Protein AF-A0A7C4WBI3-F1 (afdb_monomer)

Foldseek 3Di:
DDPVVVVVLVVLLVVLVVLLVVLQVVLVVCVVVVVNVVSVVSNVVSVVSVVVNVVD

Nearest PDB structures (foldseek):
  2hr5-assembly1_A  TM=9.843E-01  e=1.008E-01  Pyrococcus furiosus
  4di0-assembly1_B  TM=9.641E-01  e=1.078E-01  Burkholderia pseudomallei 1710b
  1j30-assembly1_B  TM=9.754E-01  e=2.401E-01  Sulfurisphaera tokodaii str. 7
  7o91-assembly1_A  TM=9.531E-01  e=2.401E-01  Sulfurisphaera tokodaii str. 7
  5t8l-assembly1_A  TM=9.603E-01  e=3.965E+00  Saccharomyces cerevisiae S288C

Sequence (56 aa):
MSKKVIELLNQARARELTAISQYMTHHYELEDQDFGKLAAKLKETAIAEMKHAEKL

Structure (mmCIF, N/CA/C/O backbone):
data_AF-A0A7C4WBI3-F1
#
_entry.id   AF-A0A7C4WBI3-F1
#
loop_
_atom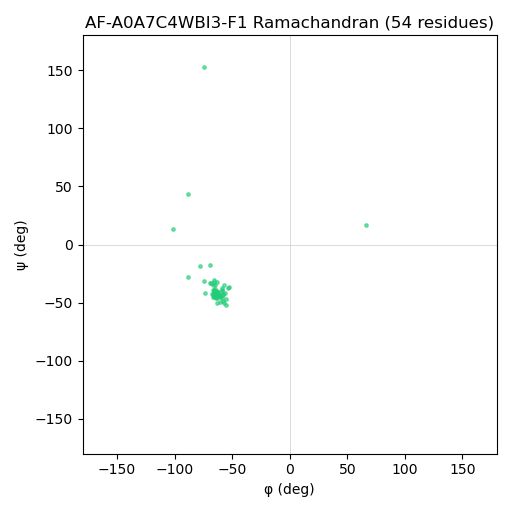_site.group_PDB
_atom_site.id
_atom_site.type_symbol
_atom_site.label_atom_id
_atom_site.label_alt_id
_atom_site.label_comp_id
_atom_site.label_asym_id
_atom_site.label_entity_id
_atom_site.label_seq_id
_atom_site.pdbx_PDB_ins_code
_atom_site.Cartn_x
_atom_site.Cartn_y
_atom_site.Cart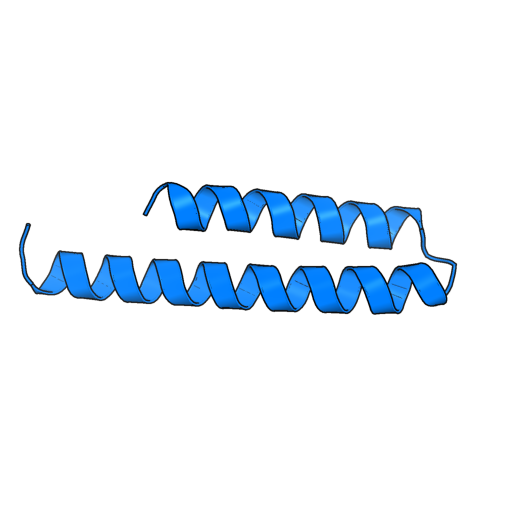n_z
_atom_site.occupancy
_atom_site.B_iso_or_equiv
_atom_site.auth_seq_id
_atom_site.auth_comp_id
_atom_site.auth_asym_id
_atom_site.auth_atom_id
_atom_site.pdbx_PDB_model_num
ATOM 1 N N . MET A 1 1 ? -20.713 2.350 16.982 1.00 74.06 1 MET A N 1
ATOM 2 C CA . MET A 1 1 ? -19.823 1.175 16.830 1.00 74.06 1 MET A CA 1
ATOM 3 C C . MET A 1 1 ? -19.189 0.827 18.167 1.00 74.06 1 MET A C 1
ATOM 5 O O . MET A 1 1 ? -18.996 1.727 18.975 1.00 74.06 1 MET A O 1
ATOM 9 N N . SER A 1 2 ? -18.873 -0.448 18.420 1.00 95.50 2 SER A N 1
ATOM 10 C CA . SER A 1 2 ? -18.156 -0.836 19.643 1.00 95.50 2 SER A CA 1
ATOM 11 C C . SER A 1 2 ? -16.677 -0.435 19.560 1.00 95.50 2 SER A C 1
ATOM 13 O O . SER A 1 2 ? -16.107 -0.383 18.468 1.00 95.50 2 SER A O 1
ATOM 15 N N . LYS A 1 3 ? -16.031 -0.190 20.711 1.00 97.44 3 LYS A N 1
ATOM 16 C CA . LYS A 1 3 ? -14.589 0.127 20.770 1.00 97.44 3 LYS A CA 1
ATOM 17 C C . LYS A 1 3 ? -13.738 -0.934 20.065 1.00 97.44 3 LYS A C 1
ATOM 19 O O . LYS A 1 3 ? -12.786 -0.587 19.379 1.00 97.44 3 LYS A O 1
ATOM 24 N N . LYS A 1 4 ? -14.125 -2.210 20.181 1.00 97.62 4 LYS A N 1
ATOM 25 C CA . LYS A 1 4 ? -13.413 -3.314 19.532 1.00 97.62 4 LYS A CA 1
ATOM 26 C C . LYS A 1 4 ? -13.496 -3.253 18.008 1.00 97.62 4 LYS A C 1
ATOM 28 O O . LYS A 1 4 ? -12.505 -3.518 17.341 1.00 97.62 4 LYS A O 1
ATOM 33 N N . VAL A 1 5 ? -14.654 -2.881 17.461 1.00 98.19 5 VAL A N 1
ATOM 34 C CA . VAL A 1 5 ? -14.820 -2.723 16.009 1.00 98.19 5 VAL A CA 1
ATOM 35 C C . VAL A 1 5 ? -13.965 -1.563 15.499 1.00 98.19 5 VAL A C 1
ATOM 37 O O . VAL A 1 5 ? -13.260 -1.732 14.513 1.00 98.19 5 VAL A O 1
ATOM 40 N N . ILE A 1 6 ? -13.956 -0.426 16.201 1.00 98.00 6 ILE A N 1
ATOM 41 C CA . ILE A 1 6 ? -13.124 0.734 15.832 1.00 98.00 6 ILE A CA 1
ATOM 42 C C . ILE A 1 6 ? -11.633 0.366 15.842 1.00 98.00 6 ILE A C 1
ATOM 44 O O . ILE A 1 6 ? -10.903 0.708 14.917 1.00 98.00 6 ILE A O 1
ATOM 48 N N . GLU A 1 7 ? -11.180 -0.364 16.863 1.00 98.44 7 GLU A N 1
ATOM 49 C CA . GLU A 1 7 ? -9.797 -0.839 16.951 1.00 98.44 7 GLU A CA 1
ATOM 50 C C . GLU A 1 7 ? -9.421 -1.728 15.754 1.00 98.44 7 GLU A C 1
ATOM 52 O O . GLU A 1 7 ? -8.374 -1.529 15.143 1.00 98.44 7 GLU A O 1
ATOM 57 N N . LEU A 1 8 ? -10.290 -2.675 15.387 1.00 98.31 8 LEU A N 1
ATOM 58 C CA . LEU A 1 8 ? -10.058 -3.572 14.254 1.00 98.31 8 LEU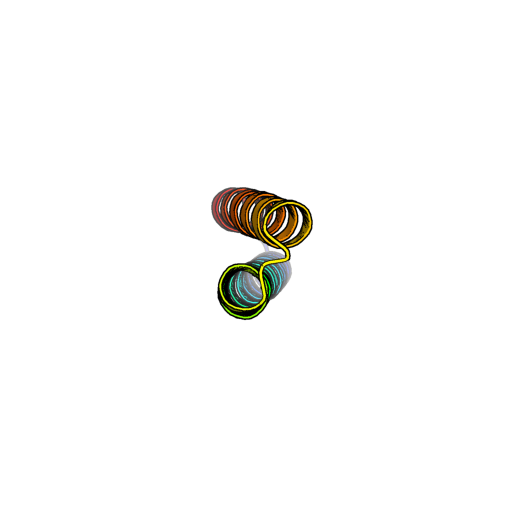 A CA 1
ATOM 59 C C . LEU A 1 8 ? -10.036 -2.827 12.913 1.00 98.31 8 LEU A C 1
ATOM 61 O O . LEU A 1 8 ? -9.180 -3.121 12.082 1.00 98.31 8 LEU A O 1
ATOM 65 N N . LEU A 1 9 ? -10.925 -1.849 12.714 1.00 98.31 9 LEU A N 1
ATOM 66 C CA . LEU A 1 9 ? -10.939 -1.023 11.501 1.00 98.31 9 LEU A CA 1
ATOM 67 C C . LEU A 1 9 ? -9.662 -0.186 11.379 1.00 98.31 9 LEU A C 1
ATOM 69 O O . LEU A 1 9 ? -9.044 -0.166 10.318 1.00 98.31 9 LEU A O 1
ATOM 73 N N . ASN A 1 10 ? -9.198 0.416 12.477 1.00 98.25 10 ASN A N 1
ATOM 74 C CA . ASN A 1 10 ? -7.934 1.154 12.487 1.00 98.25 10 ASN A CA 1
ATOM 75 C C . ASN A 1 10 ? -6.729 0.247 12.196 1.00 98.25 10 ASN A C 1
ATOM 77 O O . ASN A 1 10 ? -5.827 0.641 11.457 1.00 98.25 10 ASN A O 1
ATOM 81 N N . GLN A 1 11 ? -6.714 -0.977 12.738 1.00 98.50 11 GLN A N 1
ATOM 82 C CA . GLN A 1 11 ? -5.671 -1.962 12.436 1.00 98.50 11 GLN A CA 1
ATOM 83 C C . GLN A 1 11 ? -5.695 -2.388 10.965 1.00 98.50 11 GLN A C 1
ATOM 85 O O . GLN A 1 11 ? -4.635 -2.475 10.348 1.00 98.50 11 GLN A O 1
ATOM 90 N N . ALA A 1 12 ? -6.879 -2.634 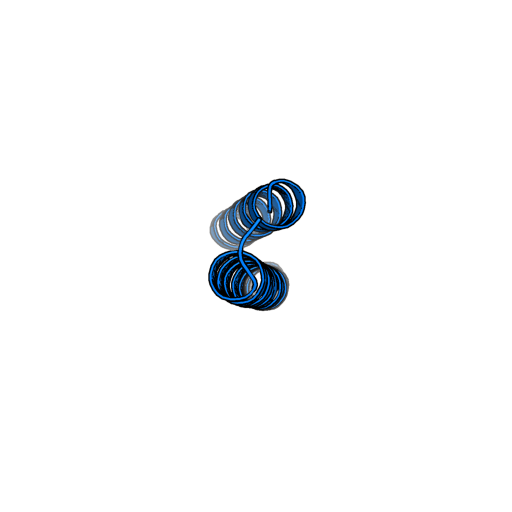10.397 1.00 98.56 12 ALA A N 1
ATOM 91 C CA . ALA A 1 12 ? -7.025 -2.946 8.979 1.00 98.56 12 ALA A CA 1
ATOM 92 C C . ALA A 1 12 ? -6.510 -1.784 8.118 1.00 98.56 12 ALA A C 1
ATOM 94 O O . ALA A 1 12 ? -5.630 -1.987 7.289 1.00 98.56 12 ALA A O 1
ATOM 95 N N . ARG A 1 13 ? -6.935 -0.550 8.411 1.00 98.50 13 ARG A N 1
ATOM 96 C CA . ARG A 1 13 ? -6.504 0.646 7.680 1.00 98.50 13 ARG A CA 1
ATOM 97 C C . ARG A 1 13 ? -4.989 0.854 7.731 1.00 98.50 13 ARG A C 1
ATOM 99 O O . ARG A 1 13 ? -4.386 1.214 6.727 1.00 98.50 13 ARG A O 1
ATOM 106 N N . ALA A 1 14 ? -4.353 0.592 8.873 1.00 98.56 14 ALA A N 1
ATOM 107 C CA . ALA A 1 14 ? -2.895 0.653 8.995 1.00 98.56 14 ALA A CA 1
ATOM 108 C C . ALA A 1 14 ? -2.177 -0.403 8.131 1.00 98.56 14 ALA A C 1
ATOM 110 O O . ALA A 1 14 ? -1.109 -0.123 7.579 1.00 98.56 14 ALA A O 1
ATOM 111 N N . ARG A 1 15 ? -2.762 -1.600 7.977 1.00 98.62 15 ARG A N 1
ATOM 112 C CA . ARG A 1 15 ? -2.233 -2.632 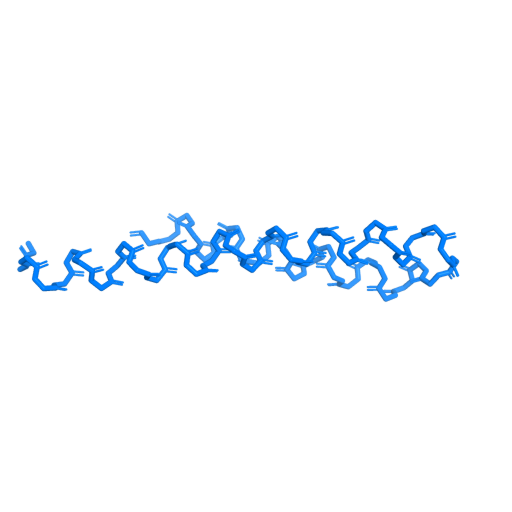7.071 1.00 98.62 15 ARG A CA 1
ATOM 113 C C . ARG A 1 15 ? -2.347 -2.204 5.614 1.00 98.62 15 ARG A C 1
ATOM 115 O O . ARG A 1 15 ? -1.355 -2.333 4.906 1.00 98.62 15 ARG A O 1
ATOM 122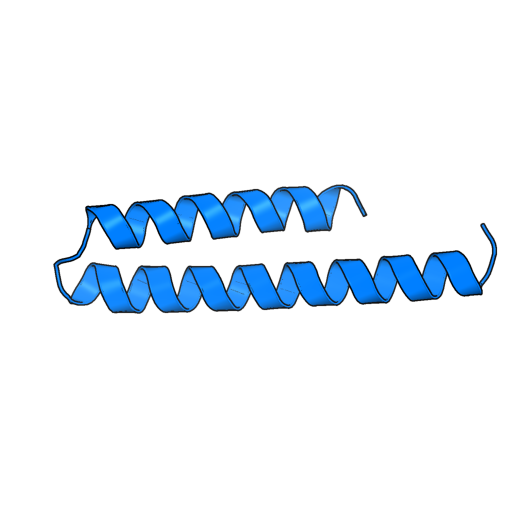 N N . GLU A 1 16 ? -3.473 -1.614 5.211 1.00 98.50 16 GLU A N 1
ATOM 123 C CA . GLU A 1 16 ? -3.625 -1.086 3.848 1.00 98.50 16 GLU A CA 1
ATOM 124 C C . GLU A 1 16 ? -2.583 0.000 3.553 1.00 98.50 16 GLU A C 1
ATOM 126 O O . GLU A 1 16 ? -1.891 -0.057 2.542 1.00 98.50 16 GLU A O 1
ATOM 131 N N . LEU A 1 17 ? -2.365 0.942 4.481 1.00 98.62 17 LEU A N 1
ATOM 132 C CA . LEU A 1 17 ? -1.315 1.964 4.347 1.00 98.62 17 LEU A CA 1
ATOM 133 C C . LEU A 1 17 ? 0.093 1.364 4.208 1.00 98.62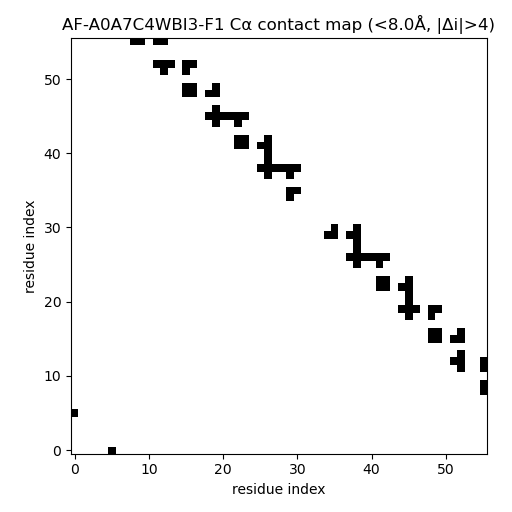 17 LEU A C 1
ATOM 135 O O . LEU A 1 17 ? 0.908 1.866 3.433 1.00 98.62 17 LEU A O 1
ATOM 139 N N . THR A 1 18 ? 0.368 0.274 4.925 1.00 98.62 18 THR A N 1
ATOM 140 C CA . THR A 1 18 ? 1.640 -0.452 4.809 1.00 98.62 18 THR A CA 1
ATOM 141 C C . THR A 1 18 ? 1.772 -1.113 3.435 1.00 98.62 18 THR A C 1
ATOM 143 O O . THR A 1 18 ? 2.815 -0.986 2.793 1.00 98.62 18 THR A O 1
ATOM 146 N N . ALA A 1 19 ? 0.709 -1.766 2.954 1.00 98.62 19 ALA A N 1
ATOM 147 C CA . ALA A 1 19 ? 0.681 -2.422 1.650 1.00 98.62 19 ALA A CA 1
ATOM 148 C C . ALA A 1 19 ? 0.855 -1.417 0.498 1.00 98.62 19 ALA A C 1
ATOM 150 O O . ALA A 1 19 ? 1.640 -1.666 -0.417 1.00 98.62 19 ALA A O 1
ATOM 151 N N . ILE A 1 20 ? 0.217 -0.242 0.583 1.00 98.75 20 ILE A N 1
ATOM 152 C CA . ILE A 1 20 ? 0.401 0.861 -0.375 1.00 98.75 20 ILE A CA 1
ATOM 153 C C . ILE A 1 20 ? 1.880 1.233 -0.487 1.00 98.75 20 ILE A C 1
ATOM 155 O O . ILE A 1 20 ? 2.424 1.264 -1.591 1.00 98.75 20 ILE A O 1
ATOM 159 N N . SER A 1 21 ? 2.541 1.494 0.649 1.00 98.50 21 SER A N 1
ATOM 160 C CA . SER A 1 21 ? 3.961 1.857 0.650 1.00 98.50 21 SER A CA 1
ATOM 161 C C . SER A 1 21 ? 4.822 0.740 0.066 1.00 98.50 21 SER A C 1
ATOM 163 O O . SER A 1 21 ? 5.715 1.023 -0.724 1.00 98.50 21 SER A O 1
ATOM 165 N N . GLN A 1 22 ? 4.548 -0.517 0.419 1.00 98.62 22 GLN A N 1
ATOM 166 C CA . GLN A 1 22 ? 5.315 -1.664 -0.064 1.00 98.62 22 GLN A CA 1
ATOM 167 C C . GLN A 1 22 ? 5.215 -1.822 -1.585 1.00 98.62 22 GLN A C 1
ATOM 169 O O . GLN A 1 22 ? 6.232 -1.937 -2.269 1.00 98.62 22 GLN A O 1
ATOM 174 N N . TYR A 1 23 ? 3.998 -1.812 -2.130 1.00 98.56 23 TYR A N 1
ATOM 175 C CA . TYR A 1 23 ? 3.792 -1.992 -3.563 1.00 98.56 23 TYR A CA 1
ATOM 176 C C . TYR A 1 23 ? 4.307 -0.808 -4.385 1.00 98.56 23 TYR A C 1
ATOM 178 O O . TYR A 1 23 ? 4.825 -1.023 -5.480 1.00 98.56 23 TYR A O 1
ATOM 186 N N . MET A 1 24 ? 4.235 0.417 -3.855 1.00 98.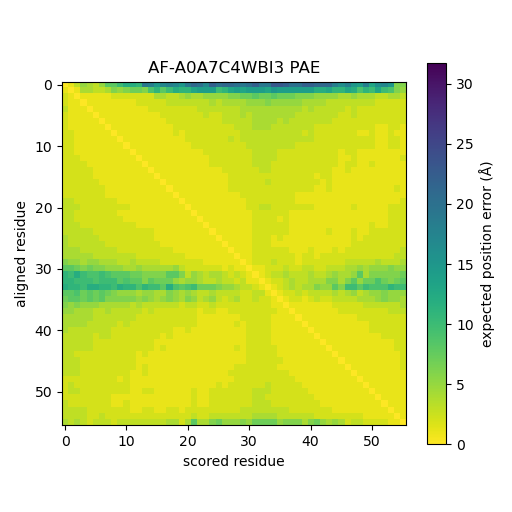19 24 MET A N 1
ATOM 187 C CA . MET A 1 24 ? 4.841 1.581 -4.508 1.00 98.19 24 MET A CA 1
ATOM 188 C C . MET A 1 24 ? 6.369 1.515 -4.513 1.00 98.19 24 MET A C 1
ATOM 190 O O . MET A 1 24 ? 6.966 1.779 -5.552 1.00 98.19 24 MET A O 1
ATOM 194 N N . THR A 1 25 ? 7.005 1.119 -3.405 1.00 98.06 25 THR A N 1
ATOM 195 C CA . THR A 1 25 ? 8.464 0.922 -3.369 1.00 98.06 25 THR A CA 1
ATOM 196 C C . THR A 1 25 ? 8.900 -0.094 -4.421 1.00 98.06 25 THR A C 1
ATOM 198 O O . THR A 1 25 ? 9.744 0.216 -5.257 1.00 98.06 25 THR A O 1
ATOM 201 N N . HIS A 1 26 ? 8.259 -1.266 -4.459 1.00 97.12 26 HIS A N 1
ATOM 202 C CA . HIS A 1 26 ? 8.595 -2.289 -5.449 1.00 97.12 26 HIS A CA 1
ATOM 203 C C . HIS A 1 26 ? 8.275 -1.860 -6.896 1.00 97.12 26 HIS A C 1
ATOM 205 O O . HIS A 1 26 ? 8.954 -2.291 -7.825 1.00 97.12 26 HIS A O 1
ATOM 211 N N . HIS A 1 27 ? 7.249 -1.027 -7.122 1.00 97.44 27 HIS A N 1
ATOM 212 C CA . HIS A 1 27 ? 6.986 -0.456 -8.447 1.00 97.44 27 HIS A CA 1
ATOM 213 C C . HIS A 1 27 ? 8.193 0.341 -8.949 1.00 97.44 27 HIS A C 1
ATOM 215 O O . HIS A 1 27 ? 8.617 0.102 -10.079 1.00 97.44 27 HIS A O 1
ATOM 221 N N . TYR A 1 28 ? 8.748 1.231 -8.121 1.00 95.69 28 TYR A N 1
ATOM 222 C CA . TYR A 1 28 ? 9.907 2.041 -8.499 1.00 95.69 28 TYR A CA 1
ATOM 223 C C . TYR A 1 28 ? 11.163 1.187 -8.706 1.00 95.69 28 TYR A C 1
ATOM 225 O O . TYR A 1 28 ? 11.816 1.305 -9.737 1.00 95.69 28 TYR A O 1
ATOM 233 N N . GLU A 1 29 ? 11.442 0.248 -7.797 1.00 95.94 29 GLU A N 1
ATOM 234 C CA . GLU A 1 29 ? 12.601 -0.654 -7.911 1.00 95.94 29 GLU A CA 1
ATOM 235 C C . GLU A 1 29 ? 12.613 -1.465 -9.217 1.00 95.94 29 GLU A C 1
ATOM 237 O O . GLU A 1 29 ? 13.682 -1.757 -9.755 1.00 95.94 29 GLU A O 1
ATOM 242 N N . LEU A 1 30 ? 11.434 -1.857 -9.714 1.00 94.56 30 LEU A N 1
ATOM 243 C CA . LEU A 1 30 ? 11.293 -2.645 -10.940 1.00 94.56 30 LEU A CA 1
ATOM 244 C C . LEU A 1 30 ? 11.203 -1.800 -12.210 1.00 94.56 30 LEU A C 1
ATOM 246 O O . LEU A 1 30 ? 11.581 -2.284 -13.279 1.00 94.56 30 LEU A O 1
ATOM 250 N N . GLU A 1 31 ? 10.694 -0.572 -12.117 1.00 91.12 31 GLU A N 1
ATOM 251 C CA . GLU A 1 31 ? 10.690 0.374 -13.236 1.00 91.12 31 GLU A CA 1
ATOM 252 C C . GLU A 1 31 ? 12.129 0.712 -13.654 1.00 91.12 31 GLU A C 1
ATOM 254 O O . GLU A 1 31 ? 12.443 0.664 -14.842 1.00 91.12 31 GLU A O 1
ATOM 259 N N . A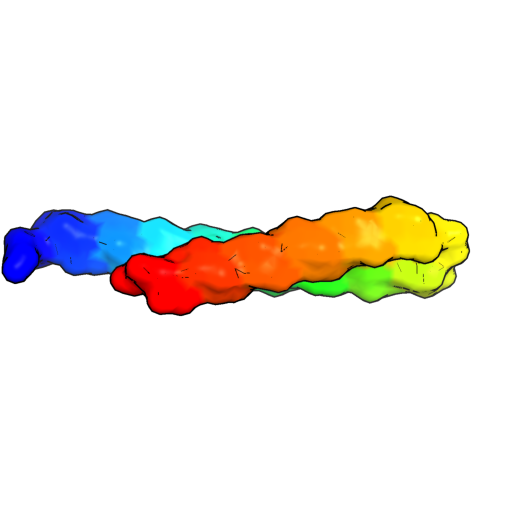SP A 1 32 ? 13.027 0.890 -12.680 1.00 87.12 32 ASP A N 1
ATOM 260 C CA . ASP A 1 32 ? 14.453 1.163 -12.907 1.00 87.12 32 ASP A CA 1
ATOM 261 C C . ASP A 1 32 ? 15.234 -0.032 -13.494 1.00 87.12 32 ASP A C 1
ATOM 263 O O . ASP A 1 32 ? 16.324 0.133 -14.042 1.00 87.12 32 ASP A O 1
ATOM 267 N N . GLN A 1 33 ? 14.684 -1.247 -13.397 1.00 91.94 33 GLN A N 1
ATOM 268 C CA . GLN A 1 33 ? 15.298 -2.497 -13.870 1.00 91.94 33 GLN A CA 1
ATOM 269 C C . GLN A 1 33 ? 14.725 -2.994 -15.211 1.00 91.94 33 GLN A C 1
ATOM 271 O O . GLN A 1 33 ? 14.953 -4.142 -15.589 1.00 91.94 33 GLN A O 1
ATOM 276 N N . ASP A 1 34 ? 13.971 -2.153 -15.928 1.00 89.31 34 ASP A N 1
ATOM 277 C CA . ASP A 1 34 ? 13.344 -2.466 -17.225 1.00 89.31 34 ASP A CA 1
ATOM 278 C C . ASP A 1 34 ? 12.235 -3.549 -17.153 1.00 89.31 34 ASP A C 1
ATOM 280 O O . ASP A 1 34 ? 11.769 -4.093 -18.159 1.00 89.31 34 ASP A O 1
ATOM 284 N N . PHE A 1 35 ? 11.713 -3.833 -15.951 1.00 93.12 35 PHE A N 1
ATOM 285 C CA . PHE A 1 35 ? 10.579 -4.742 -15.729 1.00 93.12 35 PHE A CA 1
ATOM 286 C C . PHE A 1 35 ? 9.223 -4.019 -15.817 1.00 93.12 35 PHE A C 1
ATOM 288 O O . PHE A 1 35 ? 8.312 -4.271 -15.022 1.00 93.12 35 PHE A O 1
ATOM 295 N N . GLY A 1 36 ? 9.044 -3.143 -16.811 1.00 92.31 36 GLY A N 1
ATOM 296 C CA . GLY A 1 36 ? 7.913 -2.205 -16.887 1.00 92.31 36 GLY A CA 1
ATOM 297 C C . GLY A 1 36 ? 6.517 -2.837 -16.757 1.00 92.31 36 GLY A C 1
ATOM 298 O O . GLY A 1 36 ? 5.644 -2.280 -16.094 1.00 92.31 36 GLY A O 1
ATOM 299 N N . LYS A 1 37 ? 6.293 -4.042 -17.309 1.00 95.69 37 LYS A N 1
ATOM 300 C CA . LYS A 1 37 ? 5.004 -4.756 -17.164 1.00 95.69 37 LYS A CA 1
ATOM 301 C C . LYS A 1 37 ? 4.716 -5.167 -15.718 1.00 95.69 37 LYS A C 1
ATOM 303 O O . LYS A 1 37 ? 3.577 -5.058 -15.268 1.00 95.69 37 LYS A O 1
ATOM 308 N N . LEU A 1 38 ? 5.728 -5.660 -15.004 1.00 96.38 38 LEU A N 1
ATOM 309 C CA . LEU A 1 38 ? 5.580 -6.068 -13.608 1.00 96.38 38 LEU A CA 1
ATOM 310 C C . LEU A 1 38 ? 5.479 -4.836 -12.702 1.00 96.38 38 LEU A C 1
ATOM 312 O O . LEU A 1 38 ? 4.594 -4.787 -11.854 1.00 96.38 38 LEU A O 1
ATOM 316 N N . ALA A 1 39 ? 6.299 -3.812 -12.953 1.00 97.75 39 ALA A N 1
ATOM 317 C CA . ALA A 1 39 ? 6.241 -2.526 -12.262 1.00 97.75 39 ALA A CA 1
ATOM 318 C C . ALA A 1 39 ? 4.839 -1.889 -12.355 1.00 97.75 39 ALA A C 1
ATOM 320 O O . ALA A 1 39 ? 4.253 -1.519 -11.337 1.00 97.75 39 ALA A O 1
ATOM 321 N N . ALA A 1 40 ? 4.246 -1.859 -13.556 1.00 97.62 40 ALA A N 1
ATOM 322 C CA . ALA A 1 40 ? 2.879 -1.380 -13.760 1.00 97.62 40 ALA A CA 1
ATOM 323 C C . ALA A 1 40 ? 1.858 -2.183 -12.943 1.00 97.62 40 ALA A C 1
ATOM 325 O O . ALA A 1 40 ? 0.960 -1.600 -12.332 1.00 97.62 40 ALA A O 1
ATOM 326 N N . LYS A 1 41 ? 2.022 -3.511 -12.862 1.00 98.38 41 LYS A N 1
ATOM 327 C CA . LYS A 1 41 ? 1.114 -4.347 -12.076 1.00 98.38 41 LYS A CA 1
ATOM 328 C C . LYS A 1 41 ? 1.185 -4.042 -10.580 1.00 98.38 41 LYS A C 1
ATOM 330 O O . LYS A 1 41 ? 0.156 -4.028 -9.913 1.00 98.38 41 LYS A O 1
ATOM 335 N N . LEU A 1 42 ? 2.378 -3.764 -10.059 1.00 98.25 42 LEU A N 1
ATOM 336 C CA . LEU A 1 42 ? 2.558 -3.381 -8.658 1.00 98.25 42 LEU A CA 1
ATOM 337 C C . LEU A 1 42 ? 1.931 -2.021 -8.349 1.00 98.25 42 LEU A C 1
ATOM 339 O O . LEU A 1 42 ? 1.268 -1.876 -7.323 1.00 98.25 42 LEU A O 1
ATOM 343 N N . LYS A 1 43 ? 2.043 -1.059 -9.271 1.00 98.31 43 LYS A N 1
ATOM 344 C CA . LYS A 1 43 ? 1.348 0.229 -9.164 1.00 98.31 43 LYS A CA 1
ATOM 345 C C . LYS A 1 43 ? -0.173 0.064 -9.126 1.00 98.31 43 LYS A C 1
ATOM 347 O O . LYS A 1 43 ? -0.835 0.689 -8.301 1.00 98.31 43 LYS A O 1
ATOM 352 N N . GLU A 1 44 ? -0.735 -0.783 -9.991 1.00 98.56 44 GLU A N 1
ATOM 353 C CA . GLU A 1 44 ? -2.170 -1.101 -9.967 1.00 98.56 44 GLU A CA 1
ATOM 354 C C . GLU A 1 44 ? -2.602 -1.674 -8.611 1.00 98.56 44 GLU A C 1
ATOM 356 O O . GLU A 1 44 ? -3.629 -1.256 -8.074 1.00 98.56 44 GLU A O 1
ATOM 361 N N . THR A 1 45 ? -1.812 -2.591 -8.043 1.00 98.50 45 THR A N 1
ATOM 362 C CA . THR A 1 45 ? -2.083 -3.165 -6.719 1.00 98.50 45 THR A CA 1
ATOM 363 C C . THR A 1 45 ? -2.027 -2.095 -5.631 1.00 98.50 45 THR A C 1
ATOM 365 O O . THR A 1 45 ? -2.967 -1.990 -4.851 1.00 98.50 45 THR A O 1
ATOM 368 N N . ALA A 1 46 ? -1.010 -1.224 -5.621 1.00 98.62 46 ALA A N 1
ATOM 369 C CA . ALA A 1 46 ? -0.935 -0.118 -4.663 1.00 98.62 46 ALA A CA 1
ATOM 370 C C . ALA A 1 46 ? -2.183 0.785 -4.711 1.00 98.62 46 ALA A C 1
ATOM 372 O O . ALA A 1 46 ? -2.713 1.172 -3.671 1.00 98.62 46 ALA A O 1
ATOM 373 N N . ILE A 1 47 ? -2.690 1.085 -5.912 1.00 98.62 47 ILE A N 1
ATOM 374 C CA . ILE A 1 47 ? -3.918 1.875 -6.098 1.00 98.62 47 ILE A CA 1
ATOM 375 C C . ILE A 1 47 ? -5.157 1.120 -5.590 1.00 98.62 47 ILE A C 1
ATOM 377 O O . ILE A 1 47 ? -6.084 1.746 -5.071 1.00 98.62 47 ILE A O 1
ATOM 381 N N . ALA A 1 48 ? -5.207 -0.207 -5.725 1.00 98.56 48 ALA A N 1
ATOM 382 C CA . ALA A 1 48 ? -6.283 -1.007 -5.140 1.00 98.56 48 ALA A CA 1
ATOM 383 C C . ALA A 1 48 ? -6.276 -0.911 -3.604 1.00 98.56 48 ALA A C 1
ATOM 385 O O . ALA A 1 48 ? -7.324 -0.636 -3.018 1.00 98.56 48 ALA A O 1
ATOM 386 N N . GLU A 1 49 ? -5.102 -1.002 -2.971 1.00 98.56 49 GLU A N 1
ATOM 387 C CA . GLU A 1 49 ? -4.978 -0.863 -1.512 1.00 98.56 49 GLU A CA 1
ATOM 388 C C . GLU A 1 49 ? -5.331 0.554 -1.022 1.00 98.56 49 GLU A C 1
ATOM 390 O O . GLU A 1 49 ? -5.939 0.712 0.037 1.00 98.56 49 GLU A O 1
ATOM 395 N N . MET A 1 50 ? -5.071 1.605 -1.816 1.00 98.62 50 MET A N 1
ATOM 396 C CA . MET A 1 50 ? -5.564 2.965 -1.520 1.00 98.62 50 MET A CA 1
ATOM 397 C C . MET A 1 50 ? -7.093 3.007 -1.410 1.00 98.62 50 MET A C 1
ATOM 399 O O . MET A 1 50 ? -7.629 3.618 -0.484 1.00 98.62 50 MET A O 1
ATOM 403 N N . LYS A 1 51 ? -7.800 2.319 -2.315 1.00 98.44 51 LYS A N 1
ATOM 404 C CA . LYS A 1 51 ? -9.269 2.230 -2.281 1.00 98.44 51 LYS A CA 1
ATOM 405 C C . LYS A 1 51 ? -9.764 1.395 -1.102 1.00 98.44 51 LYS A C 1
ATOM 407 O O . LYS A 1 51 ? -10.823 1.695 -0.553 1.00 98.44 51 LYS A O 1
ATOM 412 N N . HIS A 1 52 ? -9.022 0.362 -0.697 1.00 98.19 52 HIS A N 1
ATOM 413 C CA . HIS A 1 52 ? -9.331 -0.387 0.522 1.00 98.19 52 HIS A CA 1
ATOM 414 C C . HIS A 1 52 ? -9.189 0.503 1.763 1.00 98.19 52 HIS A C 1
ATOM 416 O O . HIS A 1 52 ? -10.111 0.560 2.574 1.00 98.19 52 HIS A O 1
ATOM 422 N N . ALA A 1 53 ? -8.101 1.275 1.863 1.00 98.19 53 ALA A N 1
ATOM 423 C CA . ALA A 1 53 ? -7.856 2.202 2.969 1.00 98.19 53 ALA A CA 1
ATOM 424 C C . ALA A 1 53 ? -8.888 3.342 3.067 1.00 98.19 53 ALA A C 1
ATOM 426 O O . ALA A 1 53 ? -9.153 3.825 4.167 1.00 98.19 53 ALA A O 1
ATOM 427 N N . GLU A 1 54 ? -9.439 3.797 1.935 1.00 98.06 54 GLU A N 1
ATOM 428 C CA . GLU A 1 54 ? -10.491 4.826 1.875 1.00 98.06 54 GLU A CA 1
ATOM 429 C C . GLU A 1 54 ? -11.864 4.290 2.307 1.00 98.06 54 GLU A C 1
ATOM 431 O O . GLU A 1 54 ? -12.675 5.026 2.866 1.00 98.06 54 GLU A O 1
ATOM 436 N N . LYS A 1 55 ? -12.132 3.004 2.062 1.00 97.31 55 LYS A N 1
ATOM 437 C CA . LYS A 1 55 ? -13.411 2.363 2.392 1.00 97.31 55 LYS A CA 1
ATOM 438 C C . LYS A 1 55 ? -13.554 2.017 3.885 1.00 97.31 55 LYS A C 1
ATOM 440 O O . LYS A 1 55 ? -14.675 1.750 4.326 1.00 97.31 55 LYS A O 1
ATOM 445 N N . LEU A 1 56 ? -12.442 1.972 4.622 1.00 93.44 56 LEU A N 1
ATOM 446 C CA . LEU A 1 56 ? -12.361 1.663 6.057 1.00 93.44 56 LEU A CA 1
ATOM 447 C C . LEU A 1 56 ? -12.509 2.918 6.923 1.00 93.44 56 LEU A C 1
ATOM 449 O O . LEU A 1 56 ? -13.319 2.850 7.875 1.00 93.44 56 LEU A O 1
#

pLDDT: mean 96.67, std 3.95, range [74.06, 98.75]

Solvent-accessible surface area (backbone atoms only — not comparable to full-atom values): 2889 Å² total; per-residue (Å²): 133,55,72,68,58,54,53,51,42,53,53,48,33,52,49,27,55,50,48,25,54,52,27,44,54,52,15,55,64,27,46,79,65,73,38,51,74,62,16,51,52,28,43,54,49,19,55,51,29,50,54,52,38,70,73,95

Radius of gyration: 14.09 Å; Cα contacts (8 Å, |Δi|>4): 48; chains: 1; bounding box: 35×11×38 Å

Mean predicted aligned error: 2.55 Å

Secondary structure (DSSP, 8-state):
--HHHHHHHHHHHHHHHHHHHHHHHHHHHHHTTT-HHHHHHHHHHHHHHHHHHHH-